Protein AF-A0A7X7LHL5-F1 (afdb_monomer_lite)

Radius of gyration: 12.42 Å; chains: 1; bounding box: 26×30×28 Å

Foldseek 3Di:
DDPLQDPPPPQDADEDPDDLLLLLLLLCCCVPPVVLDPNPPPCSLVSSQVRYDYPVRHTDDSVVSVPHDHDPPCNVVSNVVSNVSD

pLDDT: mean 85.17, std 13.92, range [38.31, 95.94]

Structure (mmCIF, N/CA/C/O backbone):
data_AF-A0A7X7LHL5-F1
#
_entry.id   AF-A0A7X7LHL5-F1
#
loop_
_atom_site.group_PDB
_atom_site.id
_atom_site.type_symbol
_atom_site.label_atom_id
_atom_site.label_alt_id
_atom_site.label_comp_id
_atom_site.label_asym_id
_atom_site.label_entity_id
_atom_site.label_seq_id
_atom_site.pdbx_PDB_ins_code
_atom_site.Cartn_x
_atom_site.Cartn_y
_atom_site.Cartn_z
_atom_site.occupancy
_atom_site.B_iso_or_equiv
_atom_site.auth_seq_id
_atom_site.auth_comp_id
_atom_site.auth_asym_id
_atom_site.auth_atom_id
_atom_site.pdbx_PDB_model_num
ATOM 1 N N . MET A 1 1 ? 2.411 -21.500 6.788 1.00 38.31 1 MET A N 1
ATOM 2 C CA . MET A 1 1 ? 2.756 -20.122 6.372 1.00 38.31 1 MET A CA 1
ATOM 3 C C . MET A 1 1 ? 2.329 -19.929 4.926 1.00 38.31 1 MET A C 1
ATOM 5 O O . MET A 1 1 ? 2.874 -20.591 4.048 1.00 38.31 1 MET A O 1
ATOM 9 N N . LYS A 1 2 ? 1.292 -19.119 4.680 1.00 40.78 2 LYS A N 1
ATOM 10 C CA . LYS A 1 2 ? 0.824 -18.810 3.321 1.00 40.78 2 LYS A CA 1
ATOM 11 C C . LYS A 1 2 ? 1.828 -17.848 2.675 1.00 40.78 2 LYS A C 1
ATOM 13 O O . LYS A 1 2 ? 1.927 -16.697 3.080 1.00 40.78 2 LYS A O 1
ATOM 18 N N . LYS A 1 3 ? 2.585 -18.337 1.692 1.00 47.72 3 LYS A N 1
ATOM 19 C CA . LYS A 1 3 ? 3.465 -17.543 0.824 1.00 47.72 3 LYS A CA 1
ATOM 20 C C . LYS A 1 3 ? 2.592 -16.738 -0.148 1.00 47.72 3 LYS A C 1
ATOM 22 O O . LYS A 1 3 ? 2.320 -17.201 -1.245 1.00 47.72 3 LYS A O 1
ATOM 27 N N . ILE A 1 4 ? 2.051 -15.602 0.295 1.00 52.16 4 ILE A N 1
ATOM 28 C CA . ILE A 1 4 ? 1.196 -14.742 -0.552 1.00 52.16 4 ILE A CA 1
ATOM 29 C C . ILE A 1 4 ? 2.054 -13.762 -1.371 1.00 52.16 4 ILE A C 1
ATOM 31 O O . ILE A 1 4 ? 1.644 -13.332 -2.441 1.00 52.16 4 ILE A O 1
ATOM 35 N N . PHE A 1 5 ? 3.274 -13.472 -0.912 1.00 54.88 5 PHE A N 1
ATOM 36 C CA . PHE A 1 5 ? 4.181 -12.503 -1.528 1.00 54.88 5 PHE A CA 1
ATOM 37 C C . PHE A 1 5 ? 5.544 -13.148 -1.795 1.00 54.88 5 PHE A C 1
ATOM 39 O O . PHE A 1 5 ? 6.528 -12.865 -1.120 1.00 54.88 5 PHE A O 1
ATOM 46 N N . THR A 1 6 ? 5.597 -14.088 -2.734 1.00 52.38 6 THR A N 1
ATOM 47 C CA . THR A 1 6 ? 6.866 -14.585 -3.284 1.00 52.38 6 THR A CA 1
ATOM 48 C C . THR A 1 6 ? 7.015 -14.092 -4.711 1.00 52.38 6 THR A C 1
ATOM 50 O O . THR A 1 6 ? 6.011 -13.967 -5.409 1.00 52.38 6 THR A O 1
ATOM 53 N N . ASP A 1 7 ? 8.259 -13.862 -5.134 1.00 51.53 7 ASP A N 1
ATOM 54 C CA . ASP A 1 7 ? 8.689 -13.539 -6.506 1.00 51.53 7 ASP A CA 1
ATOM 55 C C . ASP A 1 7 ? 8.492 -14.752 -7.448 1.00 51.53 7 ASP A C 1
ATOM 57 O O . ASP A 1 7 ? 9.384 -15.217 -8.158 1.00 51.53 7 ASP A O 1
ATOM 61 N N . ASP A 1 8 ? 7.310 -15.362 -7.352 1.00 60.72 8 ASP A N 1
ATOM 62 C CA . ASP A 1 8 ? 6.863 -16.449 -8.195 1.00 60.72 8 ASP A CA 1
ATOM 63 C C . ASP A 1 8 ? 6.615 -15.854 -9.576 1.00 60.72 8 ASP A C 1
ATOM 65 O O . ASP A 1 8 ? 5.807 -14.941 -9.744 1.00 60.72 8 ASP A O 1
ATOM 69 N N . LYS A 1 9 ? 7.301 -16.386 -10.586 1.00 58.78 9 LYS A N 1
ATOM 70 C CA . LYS A 1 9 ? 7.139 -15.965 -11.983 1.00 58.78 9 LYS A CA 1
ATOM 71 C C . LYS A 1 9 ? 5.701 -16.145 -12.494 1.00 58.78 9 LYS A C 1
ATOM 73 O O . LYS A 1 9 ? 5.368 -15.603 -13.543 1.00 58.78 9 LYS A O 1
ATOM 78 N N . ASN A 1 10 ? 4.859 -16.881 -11.765 1.00 66.62 10 ASN A N 1
ATOM 79 C CA . ASN A 1 10 ? 3.435 -17.063 -12.042 1.00 66.62 10 ASN A CA 1
ATOM 80 C C . ASN A 1 10 ? 2.518 -16.197 -11.165 1.00 66.62 10 ASN A C 1
ATOM 82 O O . ASN A 1 10 ? 1.295 -16.360 -11.224 1.00 66.62 10 ASN A O 1
ATOM 86 N N . PHE A 1 11 ? 3.071 -15.312 -10.331 1.00 75.44 11 PHE A N 1
ATOM 87 C CA . PHE A 1 11 ? 2.274 -14.442 -9.482 1.00 75.44 11 PHE A CA 1
ATOM 88 C C . PHE A 1 11 ? 1.410 -13.524 -10.353 1.00 75.44 11 PHE A C 1
ATOM 90 O O . PHE A 1 11 ? 1.905 -12.740 -11.163 1.00 75.44 11 PHE A O 1
ATOM 97 N N . LYS A 1 12 ? 0.091 -13.635 -10.185 1.00 84.75 12 LYS A N 1
ATOM 98 C CA . LYS A 1 12 ? -0.878 -12.756 -10.839 1.00 84.75 12 LYS A CA 1
ATOM 99 C C . LYS A 1 12 ? -1.193 -11.591 -9.900 1.00 84.75 12 LYS A C 1
ATOM 101 O O . LYS A 1 12 ? -1.644 -11.860 -8.785 1.00 84.75 12 LYS A O 1
ATOM 106 N N . PRO A 1 13 ? -1.013 -10.331 -10.337 1.00 89.88 13 PRO A N 1
ATOM 107 C CA . PRO A 1 13 ? -1.387 -9.173 -9.539 1.00 89.88 13 PRO A CA 1
ATOM 108 C C . PRO A 1 13 ? -2.847 -9.220 -9.098 1.00 89.88 13 PRO A C 1
ATOM 110 O O . PRO A 1 13 ? -3.739 -9.585 -9.866 1.00 89.88 13 PRO A O 1
ATOM 113 N N . LEU A 1 14 ? -3.084 -8.841 -7.847 1.00 93.12 14 LEU A N 1
ATOM 114 C CA . LEU A 1 14 ? -4.413 -8.749 -7.266 1.00 93.12 14 LEU A CA 1
ATOM 115 C C . LEU A 1 14 ? -5.031 -7.397 -7.613 1.00 93.12 14 LEU A C 1
ATOM 117 O O . LEU A 1 14 ? -4.409 -6.348 -7.447 1.00 93.12 14 LEU A O 1
ATOM 121 N N . VAL A 1 15 ? -6.285 -7.409 -8.055 1.00 95.88 15 VAL A N 1
ATOM 122 C CA . VAL A 1 15 ? -7.038 -6.170 -8.256 1.00 95.88 15 VAL A CA 1
ATOM 123 C C . VAL A 1 15 ? -7.402 -5.587 -6.893 1.00 95.88 15 VAL A C 1
ATOM 125 O O . VAL A 1 15 ? -8.122 -6.213 -6.115 1.00 95.88 15 VAL A O 1
ATOM 128 N N . TRP A 1 16 ? -6.922 -4.379 -6.607 1.00 95.62 16 TRP A N 1
ATOM 129 C CA . TRP A 1 16 ? -7.312 -3.624 -5.423 1.00 95.62 16 TRP A CA 1
ATOM 130 C C . TRP A 1 16 ? -8.515 -2.736 -5.737 1.00 95.62 16 TRP A C 1
ATOM 132 O O . TRP A 1 16 ? -8.432 -1.825 -6.558 1.00 95.62 16 TRP A O 1
ATOM 142 N N . THR A 1 17 ? -9.637 -2.984 -5.064 1.00 94.31 17 THR A N 1
ATOM 143 C CA . THR A 1 17 ? -10.896 -2.247 -5.274 1.00 94.31 17 THR A CA 1
ATOM 144 C C . THR A 1 17 ? -11.159 -1.171 -4.221 1.00 94.31 17 THR A C 1
ATOM 146 O O . THR A 1 17 ? -12.151 -0.453 -4.319 1.00 94.31 17 THR A O 1
ATOM 149 N N . GLY A 1 18 ? -10.307 -1.069 -3.197 1.00 91.81 18 GLY A N 1
ATOM 150 C CA . GLY A 1 18 ? -10.393 -0.031 -2.171 1.00 91.81 18 GLY A CA 1
ATOM 151 C C . GLY A 1 18 ? -9.729 1.279 -2.597 1.00 91.81 18 GLY A C 1
ATOM 152 O O . GLY A 1 18 ? -9.125 1.386 -3.666 1.00 91.81 18 GLY A O 1
ATOM 153 N N . ASN A 1 19 ? -9.763 2.278 -1.715 1.00 94.25 19 ASN A N 1
ATOM 154 C CA . ASN A 1 19 ? -9.049 3.527 -1.961 1.00 94.25 19 ASN A CA 1
ATOM 155 C C . ASN A 1 19 ? -7.530 3.313 -1.889 1.00 94.25 19 ASN A C 1
ATOM 157 O O . ASN A 1 19 ? -7.035 2.435 -1.180 1.00 94.25 19 ASN A O 1
ATOM 161 N N . ILE A 1 20 ? -6.763 4.163 -2.572 1.00 94.69 20 ILE A N 1
ATOM 162 C CA . ILE A 1 20 ? -5.294 4.106 -2.526 1.00 94.69 20 ILE A CA 1
ATOM 163 C C . ILE A 1 20 ? -4.744 4.372 -1.110 1.00 94.69 20 ILE A C 1
ATOM 165 O O . ILE A 1 20 ? -3.742 3.778 -0.717 1.00 94.69 20 ILE A O 1
ATOM 169 N N . SER A 1 21 ? -5.425 5.204 -0.311 1.00 95.81 21 SER A N 1
ATOM 170 C CA . SER A 1 21 ? -5.100 5.415 1.107 1.00 95.81 21 SER A CA 1
ATOM 171 C C . SER A 1 21 ? -5.280 4.150 1.943 1.00 95.81 21 SER A C 1
ATOM 173 O O . SER A 1 21 ? -4.540 3.934 2.902 1.00 95.81 21 SER A O 1
ATOM 175 N N . ASP A 1 22 ? -6.245 3.310 1.567 1.00 95.94 22 ASP A N 1
ATOM 176 C CA . ASP A 1 22 ? -6.533 2.060 2.263 1.00 95.94 22 ASP A CA 1
ATOM 177 C C . ASP A 1 22 ? -5.427 1.040 1.980 1.00 95.94 22 ASP A C 1
ATOM 179 O O . ASP A 1 22 ? -4.912 0.421 2.910 1.00 95.94 22 ASP A O 1
ATOM 183 N N . LEU A 1 23 ? -4.988 0.946 0.717 1.00 95.62 23 LEU A N 1
ATOM 184 C CA . LEU A 1 23 ? -3.842 0.123 0.326 1.00 95.62 23 LEU A CA 1
ATOM 185 C C . LEU A 1 23 ? -2.563 0.586 1.028 1.00 95.62 23 LEU A C 1
ATOM 187 O O . LEU A 1 23 ? -1.863 -0.224 1.624 1.00 95.62 23 LEU A O 1
ATOM 191 N N . TYR A 1 24 ? -2.279 1.891 1.015 1.00 95.38 24 TYR A N 1
ATOM 192 C CA . TYR A 1 24 ? -1.135 2.458 1.733 1.00 95.38 24 TYR A CA 1
ATOM 193 C C . TYR A 1 24 ? -1.122 2.028 3.203 1.00 95.38 24 TYR A C 1
ATOM 195 O O . TYR A 1 24 ? -0.112 1.521 3.695 1.00 95.38 24 TYR A O 1
ATOM 203 N N . TYR A 1 25 ? -2.248 2.199 3.899 1.00 95.81 25 TYR A N 1
ATOM 204 C CA . TYR A 1 25 ? -2.312 1.891 5.319 1.00 95.81 25 TYR A CA 1
ATOM 205 C C . TYR A 1 25 ? -2.204 0.389 5.590 1.00 95.81 25 TYR A C 1
ATOM 207 O O . TYR A 1 25 ? -1.479 -0.016 6.496 1.00 95.81 25 TYR A O 1
ATOM 215 N N . PHE A 1 26 ? -2.836 -0.440 4.756 1.00 94.31 26 PHE A N 1
ATOM 216 C CA . PHE A 1 26 ? -2.709 -1.893 4.812 1.00 94.31 26 PHE A CA 1
ATOM 217 C C . PHE A 1 26 ? -1.242 -2.345 4.726 1.00 94.31 26 PHE A C 1
ATOM 219 O O . PHE A 1 26 ? -0.788 -3.104 5.581 1.00 94.31 26 PHE A O 1
ATOM 226 N N . ILE A 1 27 ? -0.483 -1.824 3.754 1.00 92.31 27 ILE A N 1
ATOM 227 C CA . ILE A 1 27 ? 0.937 -2.156 3.556 1.00 92.31 27 ILE A CA 1
ATOM 228 C C . ILE A 1 27 ? 1.792 -1.726 4.755 1.00 92.31 27 ILE A C 1
ATOM 230 O O . ILE A 1 27 ? 2.645 -2.488 5.213 1.00 92.31 27 ILE A O 1
ATOM 234 N N . ILE A 1 28 ? 1.541 -0.537 5.314 1.00 91.75 28 ILE A N 1
ATOM 235 C CA . ILE A 1 28 ? 2.224 -0.073 6.530 1.00 91.75 28 ILE A CA 1
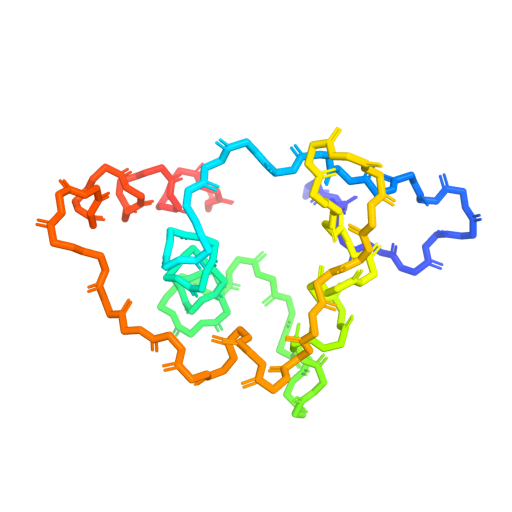ATOM 236 C C . ILE A 1 28 ? 1.966 -1.022 7.704 1.00 91.75 28 ILE A C 1
ATOM 238 O O . ILE A 1 28 ? 2.909 -1.370 8.415 1.00 91.75 28 ILE A O 1
ATOM 242 N N . LEU A 1 29 ? 0.723 -1.467 7.890 1.00 92.06 29 LEU A N 1
ATOM 243 C CA . LEU A 1 29 ? 0.353 -2.375 8.973 1.00 92.06 29 LEU A CA 1
ATOM 244 C C . LEU A 1 29 ? 1.064 -3.726 8.849 1.00 92.06 29 LEU A C 1
ATOM 246 O O . LEU A 1 29 ? 1.686 -4.171 9.810 1.00 92.06 29 LEU A O 1
ATOM 250 N N . ILE A 1 30 ? 1.030 -4.357 7.673 1.00 89.31 30 ILE A N 1
ATOM 251 C CA . ILE A 1 30 ? 1.617 -5.694 7.490 1.00 89.31 30 ILE A CA 1
ATOM 252 C C . ILE A 1 30 ? 3.152 -5.695 7.561 1.00 89.31 30 ILE A C 1
ATOM 254 O O . ILE A 1 30 ? 3.720 -6.685 8.018 1.00 89.31 30 ILE A O 1
ATOM 258 N N . HIS A 1 31 ? 3.822 -4.604 7.158 1.00 85.00 31 HIS A N 1
ATOM 259 C CA . HIS A 1 31 ? 5.289 -4.503 7.177 1.00 85.00 31 HIS A CA 1
ATOM 260 C C . HIS A 1 31 ? 5.865 -3.952 8.485 1.00 85.00 31 HIS A C 1
ATOM 262 O O . HIS A 1 31 ? 6.954 -4.362 8.881 1.00 85.00 31 HIS A O 1
ATOM 268 N N . ASN A 1 32 ? 5.207 -2.977 9.119 1.00 85.69 32 ASN A N 1
ATOM 269 C CA . ASN A 1 32 ? 5.783 -2.259 10.260 1.00 85.69 32 ASN A CA 1
ATOM 270 C C . ASN A 1 32 ? 5.152 -2.648 11.593 1.00 85.69 32 ASN A C 1
ATOM 272 O O . ASN A 1 32 ? 5.884 -2.776 12.567 1.00 85.69 32 ASN A O 1
ATOM 276 N N . GLU A 1 33 ? 3.826 -2.795 11.646 1.00 86.31 33 GLU A N 1
ATOM 277 C CA . GLU A 1 33 ? 3.117 -3.040 12.908 1.00 86.31 33 GLU A CA 1
ATOM 278 C C . GLU A 1 33 ? 3.031 -4.537 13.213 1.00 86.31 33 GLU A C 1
ATOM 280 O O . GLU A 1 33 ? 3.465 -4.974 14.273 1.00 86.31 33 GLU A O 1
ATOM 285 N N . PHE A 1 34 ? 2.526 -5.331 12.269 1.00 85.56 34 PHE A N 1
ATOM 286 C CA . PHE A 1 34 ? 2.326 -6.767 12.469 1.00 85.56 34 PHE A CA 1
ATOM 287 C C . PHE A 1 34 ? 3.490 -7.622 11.976 1.00 85.56 34 PHE A C 1
ATOM 289 O O . PHE A 1 34 ? 3.596 -8.770 12.386 1.00 85.56 34 PHE A O 1
ATOM 296 N N . GLN A 1 35 ? 4.350 -7.086 11.100 1.00 83.12 35 GLN A N 1
ATOM 297 C CA . GLN A 1 35 ? 5.516 -7.791 10.539 1.00 83.12 35 GLN A CA 1
ATOM 298 C C . GLN A 1 35 ? 5.179 -9.182 9.956 1.00 83.12 35 GLN A C 1
ATOM 300 O O . GLN A 1 35 ? 6.014 -10.080 9.916 1.00 83.12 35 GLN A O 1
ATOM 305 N N . THR A 1 36 ? 3.947 -9.341 9.462 1.00 78.50 36 THR A N 1
ATOM 306 C CA . THR A 1 36 ? 3.411 -10.572 8.838 1.00 78.50 36 THR A CA 1
ATOM 307 C C . THR A 1 36 ? 4.125 -10.958 7.540 1.00 78.50 36 THR A C 1
ATOM 309 O O . THR A 1 36 ? 3.937 -12.054 7.013 1.00 78.50 36 THR A O 1
ATOM 312 N N . VAL A 1 37 ? 4.920 -10.038 6.997 1.00 76.12 37 VAL A N 1
ATOM 313 C CA . VAL A 1 37 ? 5.718 -10.214 5.790 1.00 76.12 37 VAL A CA 1
ATOM 314 C C . VAL A 1 37 ? 7.165 -9.855 6.092 1.00 76.12 37 VAL A C 1
ATOM 316 O O . VAL A 1 37 ? 7.445 -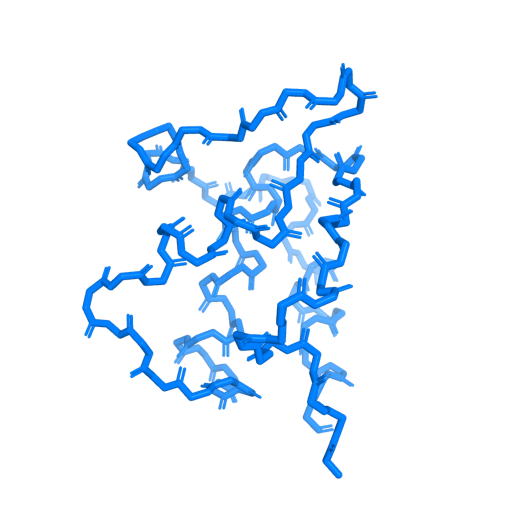8.977 6.911 1.00 76.12 37 VAL A O 1
ATOM 319 N N 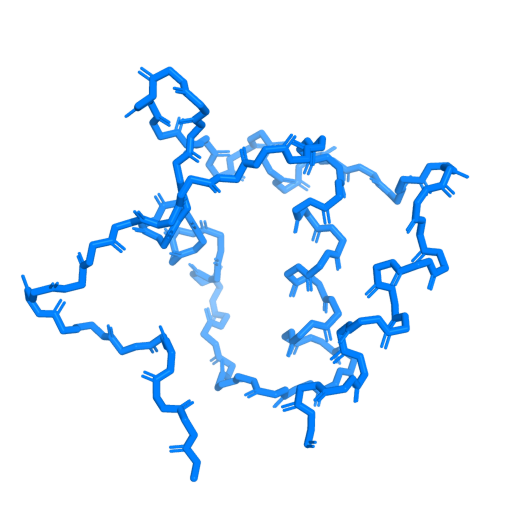. GLU A 1 38 ? 8.088 -10.528 5.409 1.00 77.25 38 GLU A N 1
ATOM 320 C CA . GLU A 1 38 ? 9.514 -10.251 5.539 1.00 77.25 38 GLU A CA 1
ATOM 321 C C . GLU A 1 38 ? 9.811 -8.769 5.251 1.00 77.25 38 GLU A C 1
ATOM 323 O O . GLU A 1 38 ? 9.153 -8.108 4.439 1.00 77.25 38 GLU A O 1
ATOM 328 N N . SER A 1 39 ? 10.791 -8.206 5.957 1.00 71.44 39 SER A N 1
ATOM 329 C CA . SER A 1 39 ? 11.151 -6.800 5.796 1.00 71.44 39 SER A CA 1
ATOM 330 C C . SER A 1 39 ? 11.902 -6.584 4.480 1.00 71.44 39 SER A C 1
ATOM 332 O O . SER A 1 39 ? 13.118 -6.723 4.420 1.00 71.44 39 SER A O 1
ATOM 334 N N . ILE A 1 40 ? 11.188 -6.135 3.447 1.00 76.88 40 ILE A N 1
ATOM 335 C CA . ILE A 1 40 ? 11.753 -5.785 2.130 1.00 76.88 40 ILE A CA 1
ATOM 336 C C . ILE A 1 40 ? 12.004 -4.268 2.037 1.00 76.88 40 ILE A C 1
ATOM 338 O O . ILE A 1 40 ? 11.711 -3.612 1.038 1.00 76.88 40 ILE A O 1
ATOM 342 N N . LYS A 1 41 ? 12.486 -3.642 3.115 1.00 73.88 41 LYS A N 1
ATOM 343 C CA . LYS A 1 41 ? 12.868 -2.219 3.083 1.00 73.88 41 LYS A CA 1
ATOM 344 C C . LYS A 1 41 ? 14.169 -2.069 2.279 1.00 73.88 41 LYS A C 1
ATOM 346 O O . LYS A 1 41 ? 15.083 -2.854 2.509 1.00 73.88 41 LYS A O 1
ATOM 351 N N . PRO A 1 42 ? 14.291 -1.083 1.367 1.00 75.31 42 PRO A N 1
ATOM 352 C CA . PRO A 1 42 ? 13.368 0.026 1.070 1.00 75.31 42 PRO A CA 1
ATOM 353 C C . PRO A 1 42 ? 12.297 -0.261 -0.007 1.00 75.31 42 PRO A C 1
ATOM 355 O O . PRO A 1 42 ? 11.452 0.595 -0.264 1.00 75.31 42 PRO A O 1
ATOM 358 N N . TYR A 1 43 ? 12.296 -1.442 -0.623 1.00 83.94 43 TYR A N 1
ATOM 359 C CA . TYR A 1 43 ? 11.566 -1.761 -1.858 1.00 83.94 43 TYR A CA 1
ATOM 360 C C . TYR A 1 43 ? 10.092 -2.182 -1.702 1.00 83.94 43 TYR A C 1
ATOM 362 O O . TYR A 1 43 ? 9.425 -2.414 -2.706 1.00 83.94 43 TYR A O 1
ATOM 370 N N . HIS A 1 44 ? 9.543 -2.234 -0.486 1.00 86.44 44 HIS A N 1
ATOM 371 C CA . HIS A 1 44 ? 8.141 -2.618 -0.229 1.00 86.44 44 HIS A CA 1
ATOM 372 C C . HIS A 1 44 ? 7.094 -1.912 -1.115 1.00 86.44 44 HIS A C 1
ATOM 374 O O . HIS A 1 44 ? 6.121 -2.544 -1.520 1.00 86.44 44 HIS A O 1
ATOM 380 N N . TRP A 1 45 ? 7.289 -0.641 -1.493 1.00 91.06 45 TRP A N 1
ATOM 381 C CA . TRP A 1 45 ? 6.375 0.036 -2.425 1.00 91.06 45 TRP A CA 1
ATOM 382 C C . TRP A 1 45 ? 6.450 -0.501 -3.854 1.00 91.06 45 TRP A C 1
ATOM 384 O O . TRP A 1 45 ? 5.420 -0.618 -4.506 1.00 91.06 45 TRP A O 1
ATOM 394 N N . GLN A 1 46 ? 7.641 -0.862 -4.333 1.00 90.19 46 GLN A N 1
ATOM 395 C CA . GLN A 1 46 ? 7.795 -1.496 -5.644 1.00 90.19 46 GLN A CA 1
ATOM 396 C C . GLN A 1 46 ? 7.155 -2.884 -5.642 1.00 90.19 46 GLN A C 1
ATOM 398 O O . GLN A 1 46 ? 6.388 -3.206 -6.542 1.00 90.19 46 GLN A O 1
ATOM 403 N N . VAL A 1 47 ? 7.391 -3.664 -4.582 1.00 88.12 47 VAL A N 1
ATOM 404 C CA . VAL A 1 47 ? 6.742 -4.969 -4.394 1.00 88.12 47 VAL A CA 1
ATOM 405 C C . 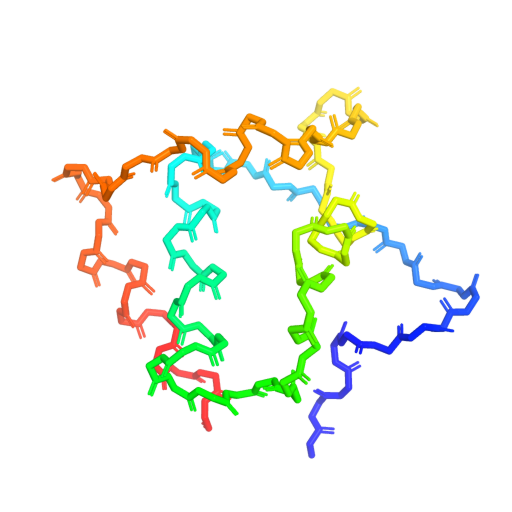VAL A 1 47 ? 5.223 -4.814 -4.365 1.00 88.12 47 VAL A C 1
ATOM 407 O O . VAL A 1 47 ? 4.524 -5.540 -5.059 1.00 88.12 47 VAL A O 1
ATOM 410 N N . THR A 1 48 ? 4.702 -3.813 -3.652 1.00 91.50 48 THR A N 1
ATOM 411 C CA . THR A 1 48 ? 3.261 -3.512 -3.633 1.00 91.50 48 THR A CA 1
ATOM 412 C C . THR A 1 48 ? 2.726 -3.249 -5.043 1.00 91.50 48 THR A C 1
ATOM 414 O O . THR A 1 48 ? 1.703 -3.815 -5.410 1.00 91.50 48 THR A O 1
ATOM 417 N N . CYS A 1 49 ? 3.415 -2.446 -5.857 1.00 92.19 49 CYS A N 1
ATOM 418 C CA . CYS A 1 49 ? 2.998 -2.167 -7.236 1.00 92.19 49 CYS A CA 1
ATOM 419 C C . CYS A 1 49 ? 3.078 -3.386 -8.168 1.00 92.19 49 CYS A C 1
ATOM 421 O O . CYS A 1 49 ? 2.333 -3.448 -9.142 1.00 92.19 49 CYS A O 1
ATOM 423 N N . ASN A 1 50 ? 3.947 -4.355 -7.869 1.00 90.06 50 ASN A N 1
ATOM 424 C CA . ASN A 1 50 ? 3.983 -5.639 -8.571 1.00 90.06 50 ASN A CA 1
ATOM 425 C C . ASN A 1 50 ? 2.853 -6.566 -8.097 1.00 90.06 50 ASN A C 1
ATOM 427 O O . ASN A 1 50 ? 2.336 -7.371 -8.868 1.00 90.06 50 ASN A O 1
ATOM 431 N N . CYS A 1 51 ? 2.463 -6.453 -6.824 1.00 90.50 51 CYS A N 1
ATOM 432 C CA . CYS A 1 51 ? 1.457 -7.309 -6.213 1.00 90.50 51 CYS A CA 1
ATOM 433 C C . CYS A 1 51 ? 0.017 -6.860 -6.469 1.00 90.50 51 CYS A C 1
ATOM 435 O O . CYS A 1 51 ? -0.883 -7.700 -6.492 1.00 90.50 51 CYS A O 1
ATOM 437 N N . PHE A 1 52 ? -0.204 -5.558 -6.645 1.00 93.81 52 PHE A N 1
ATOM 438 C CA . PHE A 1 52 ? -1.528 -4.959 -6.734 1.00 93.81 52 PHE A CA 1
ATOM 439 C C . PHE A 1 52 ? -1.671 -4.085 -7.978 1.00 93.81 52 PHE A C 1
ATOM 441 O O . PHE A 1 52 ? -0.798 -3.281 -8.300 1.00 93.81 52 PHE A O 1
ATOM 448 N N . ILE A 1 53 ? -2.823 -4.200 -8.633 1.00 95.75 53 ILE A N 1
ATOM 449 C CA . ILE A 1 53 ? -3.229 -3.371 -9.773 1.00 95.75 53 ILE A CA 1
ATOM 450 C C . ILE A 1 53 ? -4.565 -2.692 -9.487 1.00 95.75 53 ILE A C 1
ATOM 452 O O . ILE A 1 53 ? -5.332 -3.117 -8.619 1.00 95.75 53 ILE A O 1
ATOM 456 N N . LYS A 1 54 ? -4.845 -1.616 -10.215 1.00 95.31 54 LYS A N 1
ATOM 457 C CA . LYS A 1 54 ? -6.122 -0.906 -10.159 1.00 95.31 54 LYS A CA 1
ATOM 458 C C . LYS A 1 54 ? -7.227 -1.701 -10.871 1.00 95.31 54 LYS A C 1
ATOM 460 O O . LYS A 1 54 ? -6.926 -2.592 -11.669 1.00 95.31 54 LYS A O 1
ATOM 465 N N . PRO A 1 55 ? -8.511 -1.362 -10.643 1.00 95.00 55 PRO A N 1
ATOM 466 C CA . PRO A 1 55 ? -9.637 -2.015 -11.319 1.00 95.00 55 PRO A CA 1
ATOM 467 C C . PRO A 1 55 ? -9.604 -1.923 -12.849 1.00 95.00 55 PRO A C 1
ATOM 469 O O . PRO A 1 55 ? -10.156 -2.786 -13.521 1.00 95.00 55 PRO A O 1
ATOM 472 N N . ASP A 1 56 ? -8.944 -0.901 -13.397 1.00 93.69 56 ASP A N 1
ATOM 473 C CA . ASP A 1 56 ? -8.748 -0.706 -14.839 1.00 93.69 56 ASP A CA 1
ATOM 474 C C . ASP A 1 56 ? -7.578 -1.525 -15.422 1.00 93.69 56 ASP A C 1
ATOM 476 O O . ASP A 1 56 ? -7.292 -1.436 -16.614 1.00 93.69 56 ASP A O 1
ATOM 480 N N . GLY A 1 57 ? -6.892 -2.319 -14.595 1.00 92.25 57 GLY A N 1
ATOM 481 C CA . GLY A 1 57 ? -5.732 -3.118 -14.983 1.00 92.25 57 GLY A CA 1
ATOM 482 C C . GLY A 1 57 ? -4.401 -2.363 -14.968 1.00 92.25 57 GLY A C 1
ATOM 483 O O . GLY A 1 57 ? -3.365 -2.972 -15.227 1.00 92.25 57 GLY A O 1
ATOM 484 N N . THR A 1 58 ? -4.389 -1.065 -14.649 1.00 94.12 58 THR A N 1
ATOM 485 C CA . THR A 1 58 ? -3.151 -0.277 -14.576 1.00 94.12 58 THR A CA 1
ATOM 486 C C . THR A 1 58 ? -2.423 -0.475 -13.248 1.00 94.12 58 THR A C 1
ATOM 488 O O . THR A 1 58 ? -3.029 -0.713 -12.200 1.00 94.12 58 THR A O 1
ATOM 491 N N . SER A 1 59 ? -1.099 -0.335 -13.267 1.00 93.56 59 SER A N 1
ATOM 492 C CA . SER A 1 59 ? -0.280 -0.382 -12.054 1.00 93.56 59 SER A CA 1
ATOM 493 C C . SER A 1 59 ? -0.446 0.877 -11.193 1.00 93.56 59 SER A C 1
ATOM 495 O O . SER A 1 59 ? -0.819 1.961 -11.660 1.00 93.56 59 SER A O 1
ATOM 497 N N . PHE A 1 60 ? -0.159 0.733 -9.901 1.00 94.94 60 PHE A N 1
ATOM 498 C CA . PHE A 1 60 ? 0.056 1.872 -9.011 1.00 94.94 60 PHE A CA 1
ATOM 499 C C . PHE A 1 60 ? 1.457 2.454 -9.199 1.00 94.94 60 PHE A C 1
ATOM 501 O O . PHE A 1 60 ? 2.394 1.740 -9.546 1.00 94.94 60 PHE A O 1
ATOM 508 N N . GLU A 1 61 ? 1.617 3.731 -8.862 1.00 94.44 61 GLU A N 1
ATOM 509 C CA . GLU A 1 61 ? 2.926 4.379 -8.814 1.00 94.44 61 GLU A CA 1
ATOM 510 C C . GLU A 1 61 ? 3.476 4.388 -7.377 1.00 94.44 61 GLU A C 1
ATOM 512 O O . GLU A 1 61 ? 2.797 4.891 -6.469 1.00 94.44 61 GLU A O 1
ATOM 517 N N . PRO A 1 62 ? 4.714 3.913 -7.128 1.00 92.88 62 PRO A N 1
ATOM 518 C CA . PRO A 1 62 ? 5.299 3.898 -5.785 1.00 92.88 62 PRO A CA 1
ATOM 519 C C . PRO A 1 62 ? 5.327 5.281 -5.117 1.00 92.88 62 PRO A C 1
ATOM 521 O O . PRO A 1 62 ? 5.155 5.410 -3.904 1.00 92.88 62 PR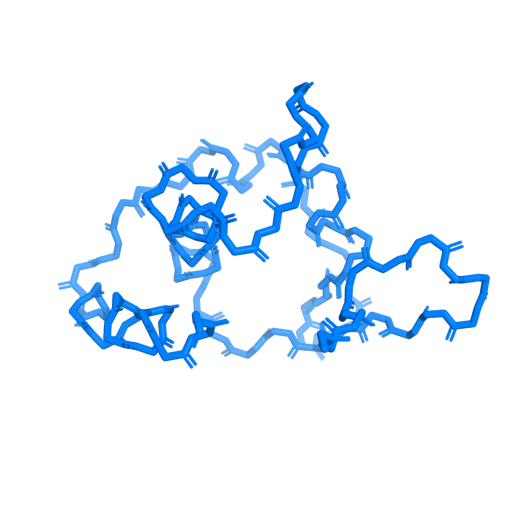O A O 1
ATOM 524 N N . THR A 1 63 ? 5.533 6.341 -5.905 1.00 92.94 63 THR A N 1
ATOM 525 C CA . THR A 1 63 ? 5.554 7.732 -5.428 1.00 92.94 63 THR A CA 1
ATOM 526 C C . THR A 1 63 ? 4.173 8.235 -5.005 1.00 92.94 63 THR A C 1
ATOM 528 O O . THR A 1 63 ? 4.060 9.011 -4.051 1.00 92.94 63 THR A O 1
ATOM 531 N N . GLN A 1 64 ? 3.121 7.765 -5.670 1.00 93.50 64 GLN A N 1
ATOM 532 C CA . GLN A 1 64 ? 1.741 8.072 -5.322 1.00 93.50 64 GLN A CA 1
ATOM 533 C C . GLN A 1 64 ? 1.305 7.309 -4.066 1.00 93.50 64 GLN A C 1
ATOM 535 O O . GLN A 1 64 ? 0.649 7.886 -3.204 1.00 93.50 64 GLN A O 1
ATOM 540 N N . LEU A 1 65 ? 1.703 6.040 -3.926 1.00 92.44 65 LEU A N 1
ATOM 541 C CA . LEU A 1 65 ? 1.409 5.238 -2.734 1.00 92.44 65 LEU A CA 1
ATOM 542 C C . LEU A 1 65 ? 2.086 5.810 -1.489 1.00 92.44 65 LEU A C 1
ATOM 544 O O . LEU A 1 65 ? 1.417 6.074 -0.495 1.00 92.44 65 LEU A O 1
ATOM 548 N N . LYS A 1 66 ? 3.394 6.086 -1.555 1.00 90.56 66 LYS A N 1
ATOM 549 C CA . LYS A 1 66 ? 4.155 6.592 -0.400 1.00 90.56 66 LYS A CA 1
ATOM 550 C C . LYS A 1 66 ? 3.702 7.974 0.092 1.00 90.56 66 LYS A C 1
ATOM 552 O O . LYS A 1 66 ? 4.063 8.360 1.198 1.00 90.56 66 LYS A O 1
ATOM 557 N N . SER A 1 67 ? 2.980 8.736 -0.735 1.00 94.19 67 SER A N 1
ATOM 558 C CA . SER 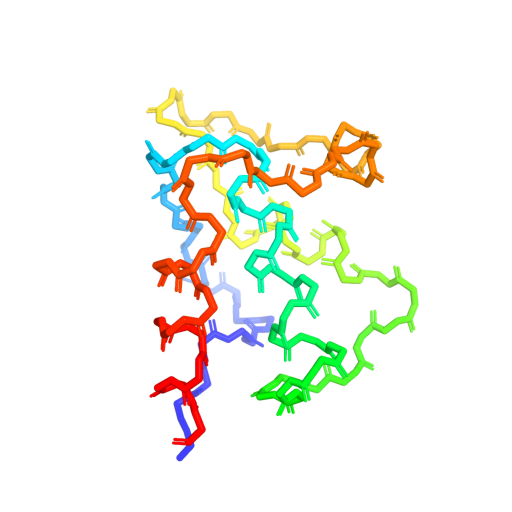A 1 67 ? 2.471 10.074 -0.398 1.00 94.19 67 SER A CA 1
ATOM 559 C C . SER A 1 67 ? 1.055 10.061 0.184 1.00 94.19 67 SER A C 1
ATOM 561 O O . SER A 1 67 ? 0.546 11.115 0.573 1.00 94.19 67 SER A O 1
ATOM 563 N N . GLN A 1 68 ? 0.419 8.888 0.273 1.00 95.75 68 GLN A N 1
ATOM 564 C CA . GLN A 1 68 ? -0.882 8.758 0.914 1.00 95.75 68 GLN A CA 1
ATOM 565 C C . GLN A 1 68 ? -0.803 8.978 2.426 1.00 95.75 68 GLN A C 1
ATOM 567 O O . GLN A 1 68 ? 0.250 8.895 3.057 1.00 95.75 68 GLN A O 1
ATOM 572 N N . LYS A 1 69 ? -1.964 9.278 3.006 1.00 93.81 69 LYS A N 1
ATOM 573 C CA . LYS A 1 69 ? -2.151 9.471 4.444 1.00 93.81 69 LYS A CA 1
ATOM 574 C C . LYS A 1 69 ? -3.068 8.387 4.996 1.00 93.81 69 LYS A C 1
ATOM 576 O O . LYS A 1 69 ? -3.744 7.692 4.239 1.00 93.81 69 LYS A O 1
ATOM 581 N N . LEU A 1 70 ? -3.114 8.298 6.324 1.00 92.75 70 LEU A N 1
ATOM 582 C CA . LEU A 1 70 ? -4.062 7.449 7.037 1.00 92.75 70 LEU A CA 1
ATOM 583 C C . LEU A 1 70 ? -5.500 7.703 6.527 1.00 92.75 70 LEU A C 1
ATOM 585 O O . LEU A 1 70 ? -5.925 8.866 6.478 1.00 92.75 70 LEU A O 1
ATOM 589 N N . PRO A 1 71 ? -6.252 6.657 6.147 1.00 93.44 71 PRO A N 1
ATOM 590 C CA . PRO A 1 71 ? -7.626 6.814 5.699 1.00 93.44 71 PRO A CA 1
ATOM 591 C C . PRO A 1 71 ? -8.526 7.252 6.854 1.00 93.44 71 PRO A C 1
ATOM 593 O O . PRO A 1 71 ? -8.424 6.753 7.969 1.00 93.44 71 PRO A O 1
ATOM 596 N N . LYS A 1 72 ? -9.448 8.181 6.589 1.00 89.19 72 LYS A N 1
ATOM 597 C CA . LYS A 1 72 ? -10.332 8.733 7.632 1.00 89.19 72 LYS A CA 1
ATOM 598 C C . LYS A 1 72 ? -11.474 7.797 8.027 1.00 89.19 72 LYS A C 1
ATOM 600 O O . LYS A 1 72 ? -11.930 7.851 9.159 1.00 89.19 72 LYS A O 1
ATOM 605 N N . GLN A 1 73 ? -11.966 6.999 7.082 1.00 90.31 73 GLN A N 1
ATOM 606 C CA . GLN A 1 73 ? -13.180 6.193 7.262 1.00 90.31 73 GLN A CA 1
ATOM 607 C C . GLN A 1 73 ? -12.859 4.728 7.566 1.00 90.31 73 GLN A C 1
ATOM 609 O O . GLN A 1 73 ? -13.462 4.138 8.454 1.00 90.31 73 GLN A O 1
ATOM 614 N N . ASN A 1 74 ? -11.876 4.157 6.865 1.00 93.06 74 ASN A N 1
ATOM 615 C CA . ASN A 1 74 ? -11.652 2.711 6.860 1.00 93.06 74 ASN A CA 1
ATOM 616 C C . ASN A 1 74 ? -10.468 2.256 7.728 1.00 93.06 74 ASN A C 1
ATOM 618 O O . ASN A 1 74 ? -10.196 1.059 7.773 1.00 93.06 74 ASN A O 1
ATOM 622 N N . ALA A 1 75 ? -9.763 3.163 8.420 1.00 93.06 75 ALA A N 1
ATOM 623 C CA . ALA A 1 75 ? -8.545 2.823 9.167 1.00 93.06 75 ALA A CA 1
ATOM 624 C C . ALA A 1 75 ? -8.758 1.672 10.163 1.00 93.06 75 ALA A C 1
ATOM 626 O O . ALA A 1 75 ? -8.048 0.673 10.097 1.00 93.06 75 ALA A O 1
ATOM 627 N N . GLU A 1 76 ? -9.771 1.761 11.024 1.00 93.38 76 GLU A N 1
ATOM 628 C CA . GLU A 1 76 ? -10.047 0.725 12.030 1.00 93.38 76 GLU A CA 1
ATOM 629 C C . GLU A 1 76 ? -10.371 -0.637 11.403 1.00 93.38 76 GLU A C 1
ATOM 631 O O . GLU A 1 76 ? -9.885 -1.677 11.850 1.00 93.38 76 GLU A O 1
ATOM 636 N N . MET A 1 77 ? -11.151 -0.638 10.318 1.00 94.06 77 MET A N 1
ATOM 637 C CA . MET A 1 77 ? -11.480 -1.862 9.588 1.00 94.06 77 MET A CA 1
ATOM 638 C C . MET A 1 77 ? -10.226 -2.495 8.980 1.00 94.06 77 MET A C 1
ATOM 640 O O . MET A 1 77 ? -10.011 -3.696 9.140 1.00 94.06 77 MET A O 1
ATOM 644 N N . ILE A 1 78 ? -9.388 -1.696 8.318 1.00 93.19 78 ILE A N 1
ATOM 645 C CA . ILE A 1 78 ? -8.144 -2.169 7.702 1.00 93.19 78 ILE A CA 1
ATOM 646 C C . ILE A 1 78 ? -7.212 -2.720 8.776 1.00 93.19 78 ILE A C 1
ATOM 648 O O . ILE A 1 78 ? -6.698 -3.821 8.619 1.00 93.19 78 ILE A O 1
ATOM 652 N N . LYS A 1 79 ? -7.055 -2.013 9.901 1.00 92.75 79 LYS A N 1
ATOM 653 C CA . LYS A 1 79 ? -6.237 -2.464 11.030 1.00 92.75 79 LYS A CA 1
ATOM 654 C C . LYS A 1 79 ? -6.700 -3.811 11.571 1.00 92.75 79 LYS A C 1
ATOM 656 O O . LYS A 1 79 ? -5.885 -4.719 11.737 1.00 92.75 79 LYS A O 1
ATOM 661 N N . LYS A 1 80 ? -8.009 -3.962 11.786 1.00 92.00 80 LYS A N 1
ATOM 662 C CA . LYS A 1 80 ? -8.606 -5.225 12.227 1.00 92.00 80 LYS A CA 1
ATOM 663 C C . LYS A 1 80 ? -8.318 -6.351 11.237 1.00 92.00 80 LYS A C 1
ATOM 665 O O . LYS A 1 80 ? -7.860 -7.407 11.659 1.00 92.00 80 LYS A O 1
ATOM 670 N N . VAL A 1 81 ? -8.536 -6.137 9.939 1.00 89.31 81 VAL A N 1
ATOM 671 C CA . VAL A 1 81 ? -8.277 -7.163 8.914 1.00 89.31 81 VAL A CA 1
ATOM 672 C C . VAL A 1 81 ? -6.792 -7.518 8.847 1.00 89.31 81 VAL A C 1
ATOM 674 O O . VAL A 1 81 ? -6.457 -8.699 8.828 1.00 89.31 81 VAL A O 1
ATOM 677 N N . SER A 1 82 ? -5.899 -6.530 8.885 1.00 88.06 82 SER A N 1
ATOM 678 C CA . SER A 1 82 ? -4.452 -6.758 8.882 1.00 88.06 82 SER A CA 1
ATOM 679 C C . SER A 1 82 ? -3.979 -7.583 10.082 1.00 88.06 82 SER A C 1
ATOM 681 O O . SER A 1 82 ? -3.107 -8.429 9.917 1.00 88.06 82 SER A O 1
ATOM 683 N N . SER A 1 83 ? -4.572 -7.402 11.270 1.00 87.88 83 SER A N 1
ATOM 684 C CA . SER A 1 83 ? -4.214 -8.201 12.454 1.00 87.88 83 SER A CA 1
ATOM 685 C C . SER A 1 83 ? -4.579 -9.686 12.346 1.00 87.88 83 SER A C 1
ATOM 687 O O . SER A 1 83 ? -3.988 -10.505 13.043 1.00 87.88 83 SER A O 1
ATOM 689 N N . LEU A 1 84 ? -5.517 -10.049 11.462 1.00 87.06 84 LEU A N 1
ATOM 690 C CA . LEU A 1 84 ? -5.929 -11.441 11.231 1.00 87.06 84 LEU A CA 1
ATOM 691 C C . LEU A 1 84 ? -4.973 -12.204 10.300 1.00 87.06 84 LEU A C 1
ATOM 693 O O . LEU A 1 84 ? -5.207 -13.378 10.020 1.00 87.06 84 LEU A O 1
ATOM 697 N N . LEU A 1 85 ? -3.940 -11.541 9.771 1.00 77.88 85 LEU A N 1
ATOM 698 C CA . LEU A 1 85 ? -2.928 -12.166 8.916 1.00 77.88 85 LEU A CA 1
ATOM 699 C C . LEU A 1 85 ? -1.786 -12.829 9.708 1.00 77.88 85 LEU A C 1
ATOM 701 O O . LEU A 1 85 ? -0.957 -13.495 9.086 1.00 77.88 85 LEU A O 1
ATOM 705 N N . ASN A 1 86 ? -1.755 -12.650 11.035 1.00 57.56 86 ASN A N 1
ATOM 706 C CA . ASN A 1 86 ? -0.820 -13.309 11.955 1.00 57.56 86 ASN A CA 1
ATOM 707 C C . ASN A 1 86 ? -1.207 -14.762 12.256 1.00 57.56 86 ASN A C 1
ATOM 709 O O . ASN A 1 86 ? -2.418 -15.040 12.408 1.00 57.56 86 ASN A O 1
#

Sequence (86 aa):
MKKIFTDDKNFKPLVWTGNISDLYYFIILIHNEFQTVESIKPYHWQVTCNCFIKPDGTSFEPTQLKSQKLPKQNAEMIKKVSSLLN

Secondary structure (DSSP, 8-state):
----S---TTPPPEEP-S-HHHHHHHHHIIIIIS--S---TTTHHHHHHHHEE-TTSPBPPHHHHHT----TTTHHHHHHHHHTT-